Protein AF-A0A9P3JQ10-F1 (afdb_monomer_lite)

Foldseek 3Di:
DDDPPDPPQQDPPQQDPVCNPDPGGDHDPADLVNVLVVLVVLLCVLPLVNVLVPDPDVVVSVVVCVVCVVCNVVSVVSNVVSVVVNVPRPVNDDDVVVVDDD

Sequence (102 aa):
MAARIVHSDSTRGALCPNYPRCQGTMRRKISEAELYHQLCYLRHSLAVTRTLAKLRDPAQTAAAERRLQPVRRALDAAHGVVERLCDSSAYKWVKMGDLCAT

Secondary structure (DSSP, 8-state):
--------S--TT-B-TT-TT--PBP--SS-HHHHHHHHHHHHHHH-HHHHHTT-S-HHHHHHHHHHHGGGHHHHHHHHHHHHHHHHHSTTT---GGGT---

Radius of gyration: 21.08 Å; chains: 1; bounding box: 50×40×51 Å

pLDDT: mean 82.53, std 18.43, range [30.73, 97.38]

Structure (mmCIF, N/CA/C/O backbone):
data_AF-A0A9P3JQ10-F1
#
_entry.id   AF-A0A9P3JQ10-F1
#
loop_
_atom_site.group_PDB
_atom_site.id
_atom_site.type_symbol
_atom_site.label_atom_id
_atom_site.label_alt_id
_atom_site.label_comp_id
_atom_site.label_asym_id
_atom_site.label_entity_id
_atom_site.label_seq_id
_atom_site.pdbx_PDB_ins_code
_atom_site.Cartn_x
_atom_site.Cartn_y
_atom_site.Cartn_z
_atom_site.occupancy
_atom_site.B_iso_or_equiv
_atom_site.auth_seq_id
_atom_site.auth_comp_id
_atom_site.auth_asym_id
_atom_site.auth_atom_id
_atom_site.pdbx_PDB_model_num
ATOM 1 N N . MET A 1 1 ? 29.129 -25.944 -10.315 1.00 31.95 1 MET A N 1
ATOM 2 C CA . MET A 1 1 ? 29.590 -24.555 -10.534 1.00 31.95 1 MET A CA 1
ATOM 3 C C . MET A 1 1 ? 28.371 -23.654 -10.351 1.00 31.95 1 MET A C 1
ATOM 5 O O . MET A 1 1 ? 27.548 -23.567 -11.251 1.00 31.95 1 MET A O 1
ATOM 9 N N . ALA A 1 2 ? 28.148 -23.155 -9.131 1.00 31.52 2 ALA A N 1
ATOM 10 C CA . ALA A 1 2 ? 26.900 -22.486 -8.761 1.00 31.52 2 ALA A CA 1
ATOM 11 C C . ALA A 1 2 ? 26.831 -21.090 -9.391 1.00 31.52 2 ALA A C 1
ATOM 13 O O . ALA A 1 2 ? 27.716 -20.259 -9.178 1.00 31.52 2 ALA A O 1
ATOM 14 N N . ALA A 1 3 ? 25.786 -20.850 -10.184 1.00 33.09 3 ALA A N 1
ATOM 15 C CA . ALA A 1 3 ? 25.484 -19.537 -10.722 1.00 33.09 3 ALA A CA 1
ATOM 16 C C . ALA A 1 3 ? 25.138 -18.607 -9.555 1.00 33.09 3 ALA A C 1
ATOM 18 O O . ALA A 1 3 ? 24.077 -18.700 -8.944 1.00 33.09 3 ALA A O 1
ATOM 19 N N . ARG A 1 4 ? 26.075 -17.721 -9.223 1.00 30.73 4 ARG A N 1
ATOM 20 C CA . ARG A 1 4 ? 25.846 -16.608 -8.310 1.00 30.73 4 ARG A CA 1
ATOM 21 C C . ARG A 1 4 ? 24.776 -15.730 -8.956 1.00 30.73 4 ARG A C 1
ATOM 23 O O . ARG A 1 4 ? 25.069 -15.046 -9.935 1.00 30.73 4 ARG A O 1
ATOM 30 N N . ILE A 1 5 ? 23.544 -15.775 -8.450 1.00 35.56 5 ILE A N 1
ATOM 31 C CA . ILE A 1 5 ? 22.488 -14.842 -8.851 1.00 35.56 5 ILE A CA 1
ATOM 32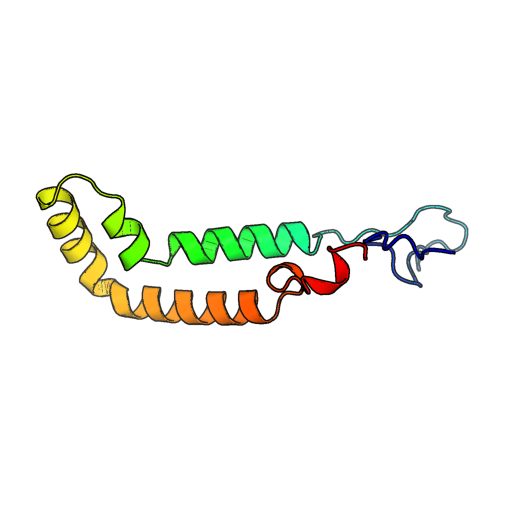 C C . ILE A 1 5 ? 22.894 -13.476 -8.297 1.00 35.56 5 ILE A C 1
ATOM 34 O O . ILE A 1 5 ? 22.545 -13.084 -7.188 1.00 35.56 5 ILE A O 1
ATOM 38 N N . VAL A 1 6 ? 23.725 -12.766 -9.054 1.00 36.72 6 VAL A N 1
ATOM 39 C CA . VAL A 1 6 ? 23.912 -11.338 -8.868 1.00 36.72 6 VAL A CA 1
ATOM 40 C C . VAL A 1 6 ? 22.652 -10.718 -9.446 1.00 36.72 6 VAL A C 1
ATOM 42 O O . VAL A 1 6 ? 22.420 -10.792 -10.651 1.00 36.72 6 VAL A O 1
ATOM 45 N N . HIS A 1 7 ? 21.829 -10.120 -8.589 1.00 40.38 7 HIS A N 1
ATOM 46 C CA . HIS A 1 7 ? 20.806 -9.163 -8.999 1.00 40.38 7 HIS A CA 1
ATOM 47 C C . HIS A 1 7 ? 21.542 -7.924 -9.546 1.00 40.38 7 HIS A C 1
ATOM 49 O O . HIS A 1 7 ? 21.648 -6.887 -8.898 1.00 40.38 7 HIS A O 1
ATOM 55 N N . SER A 1 8 ? 22.214 -8.068 -10.690 1.00 42.12 8 SER A N 1
ATOM 56 C CA . SER A 1 8 ? 22.883 -6.959 -11.343 1.00 42.12 8 SER A CA 1
ATOM 57 C C . SER A 1 8 ? 21.808 -6.206 -12.106 1.00 42.12 8 SER A C 1
ATOM 59 O O . SER A 1 8 ? 21.300 -6.708 -13.106 1.00 42.12 8 SER A O 1
ATOM 61 N N . ASP A 1 9 ? 21.511 -4.984 -11.676 1.00 51.19 9 ASP A N 1
ATOM 62 C CA . ASP A 1 9 ? 20.667 -4.012 -12.393 1.00 51.19 9 ASP A CA 1
ATOM 63 C C . ASP A 1 9 ? 21.181 -3.677 -13.820 1.00 51.19 9 ASP A C 1
ATOM 65 O O . ASP A 1 9 ? 20.619 -2.833 -14.517 1.00 51.19 9 ASP A O 1
ATOM 69 N N . SER A 1 10 ? 22.269 -4.309 -14.274 1.00 50.41 10 SER A N 1
ATOM 70 C CA . SER A 1 10 ? 22.863 -4.162 -15.599 1.00 50.41 10 SER A CA 1
ATOM 71 C C . SER A 1 10 ? 22.483 -5.329 -16.519 1.00 50.41 10 SER A C 1
ATOM 73 O O . SER A 1 10 ? 23.189 -6.334 -16.609 1.00 50.41 10 SER A O 1
ATOM 75 N N . THR A 1 11 ? 21.373 -5.182 -17.239 1.00 54.06 11 THR A N 1
ATOM 76 C CA . THR A 1 11 ? 21.002 -6.027 -18.387 1.00 54.06 11 THR A CA 1
ATOM 77 C C . THR A 1 11 ? 21.946 -5.827 -19.585 1.00 54.06 11 THR A C 1
ATOM 79 O O . THR A 1 11 ? 22.577 -4.775 -19.728 1.00 54.06 11 THR A O 1
ATOM 82 N N . ARG A 1 12 ? 22.016 -6.818 -20.496 1.00 44.72 12 ARG A N 1
ATOM 83 C CA . ARG A 1 12 ? 22.628 -6.658 -21.836 1.00 44.72 12 ARG A CA 1
ATOM 84 C C . ARG A 1 12 ? 22.068 -5.384 -22.490 1.00 44.72 12 ARG A C 1
ATOM 86 O O . ARG A 1 12 ? 20.855 -5.243 -22.581 1.00 44.72 12 ARG A O 1
ATOM 93 N N . GLY A 1 13 ? 22.946 -4.471 -22.913 1.00 54.97 13 GLY A N 1
ATOM 94 C CA . GLY A 1 13 ? 22.567 -3.132 -23.396 1.00 54.97 13 GLY A CA 1
ATOM 95 C C . GLY A 1 13 ? 22.952 -1.974 -22.465 1.00 54.97 13 GLY A C 1
ATOM 96 O O . GLY A 1 13 ? 22.635 -0.833 -22.766 1.00 54.97 13 GLY A O 1
ATOM 97 N N . ALA A 1 14 ? 23.677 -2.233 -21.370 1.00 60.69 14 ALA A N 1
ATOM 98 C CA . ALA A 1 14 ? 24.176 -1.200 -20.454 1.00 60.69 14 ALA A CA 1
ATOM 99 C C . ALA A 1 14 ? 25.293 -0.295 -21.028 1.00 60.69 14 ALA A C 1
ATOM 101 O O . ALA A 1 14 ? 25.862 0.502 -20.284 1.00 60.69 14 ALA A O 1
ATOM 102 N N . LEU A 1 15 ? 25.631 -0.422 -22.315 1.00 65.50 15 LEU A N 1
ATOM 103 C CA . LEU A 1 15 ? 26.567 0.478 -22.988 1.00 65.50 15 LEU A CA 1
ATOM 104 C C . LEU A 1 15 ? 25.841 1.766 -23.369 1.00 65.50 15 LEU A C 1
ATOM 106 O O . LEU A 1 15 ? 24.725 1.724 -23.881 1.00 65.50 15 LEU A O 1
ATOM 110 N N . CYS A 1 16 ? 26.488 2.908 -23.143 1.00 67.31 16 CYS A N 1
ATOM 111 C CA . CYS A 1 16 ? 25.927 4.214 -23.467 1.00 67.31 16 CYS A CA 1
ATOM 112 C C . CYS A 1 16 ? 25.609 4.312 -24.973 1.00 67.31 16 CYS A C 1
ATOM 114 O O . CYS A 1 16 ? 26.547 4.349 -25.774 1.00 67.31 16 CYS A O 1
ATOM 116 N N . PRO A 1 17 ? 24.330 4.436 -25.380 1.00 72.81 17 PRO A N 1
ATOM 117 C CA . PRO A 1 17 ? 23.956 4.452 -26.796 1.00 72.81 17 PRO A CA 1
ATOM 118 C C . PRO A 1 17 ? 24.555 5.651 -27.543 1.00 72.81 17 PRO A C 1
ATOM 120 O O . PRO A 1 17 ? 24.885 5.544 -28.719 1.00 72.81 17 PRO A O 1
ATOM 123 N N . ASN A 1 18 ? 24.774 6.769 -26.84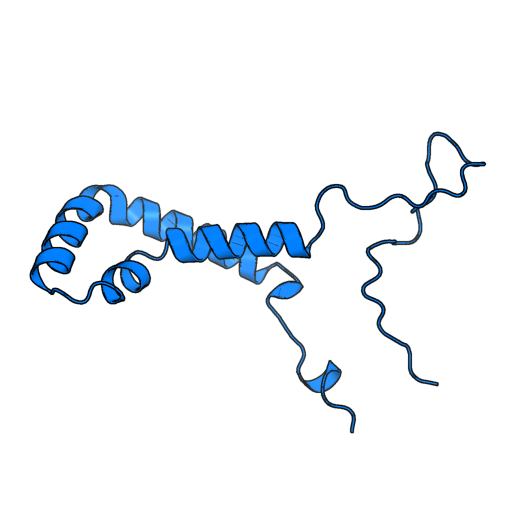1 1.00 74.81 18 ASN A N 1
ATOM 124 C CA . ASN A 1 18 ? 25.336 7.994 -27.419 1.00 74.81 18 ASN A CA 1
ATOM 125 C C . ASN A 1 18 ? 26.874 8.013 -27.449 1.00 74.81 18 ASN A C 1
ATOM 127 O O . ASN A 1 18 ? 27.458 8.833 -28.151 1.00 74.81 18 ASN A O 1
ATOM 131 N N . TYR A 1 19 ? 27.544 7.134 -26.694 1.00 76.00 19 TYR A N 1
ATOM 132 C CA . TYR A 1 19 ? 29.005 7.113 -26.582 1.00 76.00 19 TYR A CA 1
ATOM 133 C C . TYR A 1 19 ? 29.514 5.666 -26.545 1.00 76.00 19 TYR A C 1
ATOM 135 O O . TYR A 1 19 ? 29.808 5.148 -25.468 1.00 76.00 19 TYR A O 1
ATOM 143 N N . PRO A 1 20 ? 29.682 5.012 -27.710 1.00 69.69 20 PRO A N 1
ATOM 144 C CA . PRO A 1 20 ? 30.041 3.591 -27.793 1.00 69.69 20 PRO A CA 1
ATOM 145 C C . PRO A 1 20 ? 31.419 3.246 -27.212 1.00 69.69 20 PRO A C 1
ATOM 147 O O . PRO A 1 20 ? 31.691 2.093 -26.900 1.00 69.69 20 PRO A O 1
ATOM 150 N N . ARG A 1 21 ? 32.305 4.244 -27.073 1.00 78.38 21 ARG A N 1
ATOM 151 C CA . ARG A 1 21 ? 33.633 4.104 -26.447 1.00 78.38 21 ARG A CA 1
ATOM 152 C C . ARG A 1 21 ? 33.621 4.360 -24.937 1.00 78.38 21 ARG A C 1
ATOM 154 O O . ARG A 1 21 ? 34.658 4.238 -24.291 1.00 78.38 21 ARG A O 1
ATOM 161 N N . CYS A 1 22 ? 32.479 4.752 -24.376 1.00 74.38 22 CYS A N 1
ATOM 162 C CA . CYS A 1 22 ? 32.337 4.934 -22.941 1.00 74.38 22 CYS A CA 1
ATOM 163 C C . CYS A 1 22 ? 32.326 3.564 -22.258 1.00 74.38 22 CYS A C 1
ATOM 165 O O . CYS A 1 22 ? 31.498 2.714 -22.572 1.00 74.38 22 CYS A O 1
ATOM 167 N N . GLN A 1 23 ? 33.232 3.369 -21.299 1.00 76.56 23 GLN A N 1
ATOM 168 C CA . GLN A 1 23 ? 33.282 2.166 -20.459 1.00 76.56 23 GLN A CA 1
ATOM 169 C C . GLN A 1 23 ? 32.292 2.228 -19.280 1.00 76.56 23 GLN A C 1
ATOM 171 O O . GLN A 1 23 ? 32.251 1.32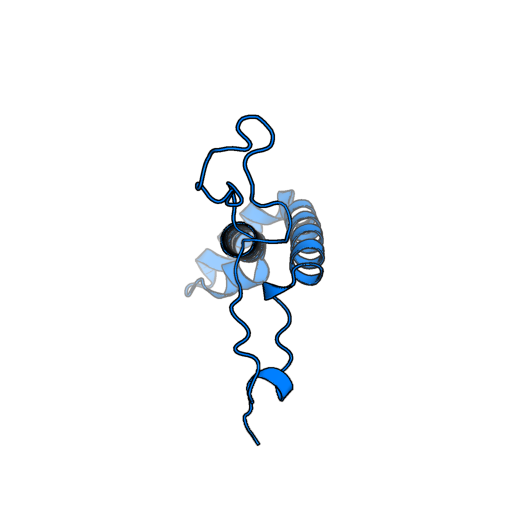8 -18.443 1.00 76.56 23 GLN A O 1
ATOM 176 N N . GLY A 1 24 ? 31.509 3.307 -19.185 1.00 75.62 24 GLY A N 1
ATOM 177 C CA . GLY A 1 24 ? 30.460 3.455 -18.186 1.00 75.62 24 GLY A CA 1
ATOM 178 C C . GLY A 1 24 ? 29.337 2.443 -18.400 1.00 75.62 24 GLY A C 1
ATOM 179 O O . GLY A 1 24 ? 28.992 2.102 -19.530 1.00 75.62 24 GLY A O 1
ATOM 180 N N . THR A 1 25 ? 28.747 1.985 -17.299 1.00 75.00 25 THR A N 1
ATOM 181 C CA . THR A 1 25 ? 27.555 1.135 -17.326 1.00 75.00 25 THR A CA 1
ATOM 182 C C . THR A 1 25 ? 26.325 1.974 -17.021 1.00 75.00 25 THR A C 1
ATOM 184 O O . THR A 1 25 ? 26.275 2.695 -16.023 1.00 75.00 25 THR A O 1
ATOM 187 N N . MET A 1 26 ? 25.312 1.884 -17.877 1.00 76.50 26 MET A N 1
ATOM 188 C CA . MET A 1 26 ? 24.015 2.480 -17.598 1.00 76.50 26 MET A CA 1
ATOM 189 C C . MET A 1 26 ? 23.364 1.756 -16.424 1.00 76.50 26 MET A C 1
ATOM 191 O O . MET A 1 26 ? 23.246 0.530 -16.414 1.00 76.50 26 MET A O 1
ATOM 195 N N . ARG A 1 27 ? 22.913 2.537 -15.447 1.00 77.69 27 ARG A N 1
ATOM 196 C CA . ARG A 1 27 ? 22.089 2.062 -14.338 1.00 77.69 27 ARG A CA 1
ATOM 197 C C . ARG A 1 27 ? 20.702 2.659 -14.462 1.00 77.69 27 ARG A C 1
ATOM 199 O O . ARG A 1 27 ? 20.544 3.789 -14.929 1.00 77.69 27 ARG A O 1
ATOM 206 N N . ARG A 1 28 ? 19.693 1.904 -14.032 1.00 82.69 28 ARG A N 1
ATOM 207 C CA . ARG A 1 28 ? 18.339 2.442 -13.905 1.00 82.69 28 ARG A CA 1
ATOM 208 C C . ARG A 1 28 ? 18.377 3.631 -12.942 1.00 82.69 28 ARG A C 1
ATOM 210 O O . ARG A 1 28 ? 18.970 3.540 -11.872 1.00 82.69 28 ARG A O 1
ATOM 217 N N . LYS A 1 29 ? 17.744 4.744 -13.323 1.00 88.00 29 LYS A N 1
ATOM 218 C CA . LYS A 1 29 ? 17.633 5.935 -12.461 1.00 88.00 29 LYS A CA 1
ATOM 219 C C . LYS A 1 29 ? 16.841 5.636 -11.184 1.00 88.00 29 LYS A C 1
ATOM 221 O O . LYS A 1 29 ? 17.142 6.184 -10.134 1.00 88.00 29 LYS A O 1
ATOM 226 N N . ILE A 1 30 ? 15.834 4.775 -11.302 1.00 87.19 30 ILE A N 1
ATOM 227 C CA . ILE A 1 30 ? 15.049 4.242 -10.191 1.00 87.19 30 ILE A CA 1
ATOM 228 C C . ILE A 1 30 ? 15.227 2.729 -10.247 1.00 87.19 30 ILE A C 1
ATOM 230 O O . ILE A 1 30 ? 14.877 2.108 -11.254 1.00 87.19 30 ILE A O 1
ATOM 234 N N . SER A 1 31 ? 15.826 2.156 -9.207 1.00 88.19 31 SER A N 1
ATOM 235 C CA . SER A 1 31 ? 15.951 0.705 -9.092 1.00 88.19 31 SER A CA 1
ATOM 236 C C . SER A 1 31 ? 14.586 0.086 -8.801 1.00 88.19 31 SER A C 1
ATOM 238 O O . SER A 1 31 ? 13.673 0.742 -8.293 1.00 88.19 31 SER A O 1
ATOM 240 N N . GLU A 1 32 ? 14.434 -1.198 -9.104 1.00 86.12 32 GLU A N 1
ATOM 241 C CA . GLU A 1 32 ? 13.192 -1.905 -8.785 1.00 86.12 32 GLU A CA 1
ATOM 242 C C . GLU A 1 32 ? 12.959 -1.987 -7.267 1.00 86.12 32 GLU A C 1
ATOM 244 O O . GLU A 1 32 ? 11.825 -1.853 -6.811 1.00 86.12 32 GLU A O 1
ATOM 249 N N . ALA A 1 33 ? 14.038 -2.088 -6.482 1.00 89.31 33 ALA A N 1
ATOM 250 C CA . ALA A 1 33 ? 13.986 -2.012 -5.025 1.00 89.31 33 ALA A CA 1
ATOM 251 C C . ALA A 1 33 ? 13.424 -0.669 -4.528 1.00 89.31 33 ALA A C 1
ATOM 253 O O . ALA A 1 33 ? 12.574 -0.658 -3.638 1.00 89.31 33 ALA A O 1
ATOM 254 N N . GLU A 1 34 ? 13.865 0.451 -5.112 1.00 91.69 34 GLU A N 1
ATOM 255 C CA . GLU A 1 34 ? 13.364 1.783 -4.754 1.00 91.69 34 GLU A CA 1
ATOM 256 C C . GLU A 1 34 ? 11.878 1.911 -5.102 1.00 91.69 34 GLU A C 1
ATOM 258 O O . GLU A 1 34 ? 11.070 2.316 -4.269 1.00 91.69 34 GLU A O 1
ATOM 263 N N . LEU A 1 35 ? 11.484 1.479 -6.304 1.00 92.06 35 LEU A N 1
ATOM 264 C CA . LEU A 1 35 ? 10.078 1.461 -6.707 1.00 92.06 35 LEU A CA 1
ATOM 265 C C . LEU A 1 35 ? 9.224 0.627 -5.741 1.00 92.06 35 LEU A C 1
ATOM 267 O O . LEU A 1 35 ? 8.171 1.080 -5.290 1.00 92.06 35 LEU A O 1
ATOM 271 N N . TYR A 1 36 ? 9.678 -0.578 -5.397 1.00 93.00 36 TYR A N 1
ATOM 272 C CA . TYR A 1 36 ? 8.957 -1.454 -4.481 1.00 93.00 36 TYR A CA 1
ATOM 273 C C . TYR A 1 36 ? 8.852 -0.855 -3.071 1.00 93.00 36 TYR A C 1
ATOM 275 O O . TYR A 1 36 ? 7.799 -0.965 -2.439 1.00 93.00 36 TYR A O 1
ATOM 283 N N . HIS A 1 37 ? 9.890 -0.159 -2.596 1.00 94.69 37 HIS A N 1
ATOM 284 C CA . HIS A 1 37 ? 9.857 0.567 -1.326 1.00 94.69 37 HIS A CA 1
ATOM 285 C C . HIS A 1 37 ? 8.751 1.632 -1.314 1.00 94.69 37 HIS A C 1
ATOM 287 O O . HIS A 1 37 ? 7.945 1.676 -0.381 1.00 94.69 37 HIS A O 1
ATOM 293 N N . GLN A 1 38 ? 8.653 2.435 -2.379 1.00 96.06 38 GLN A N 1
ATOM 294 C CA . GLN A 1 38 ? 7.603 3.450 -2.512 1.00 96.06 38 GLN A CA 1
ATOM 295 C C . GLN A 1 38 ? 6.201 2.821 -2.543 1.00 96.06 38 GLN A C 1
ATOM 297 O O . GLN A 1 38 ? 5.281 3.300 -1.877 1.00 96.06 38 GLN A O 1
ATOM 302 N N . LEU A 1 39 ? 6.034 1.697 -3.246 1.00 95.88 39 LEU A N 1
ATOM 303 C CA . LEU A 1 39 ? 4.768 0.960 -3.260 1.00 95.88 39 LEU A CA 1
ATOM 304 C C . LEU A 1 39 ? 4.403 0.412 -1.871 1.00 95.88 39 LEU A C 1
ATOM 306 O O . LEU A 1 39 ? 3.247 0.504 -1.457 1.00 95.88 39 LEU A O 1
ATOM 310 N N . CYS A 1 40 ? 5.375 -0.106 -1.116 1.00 95.19 40 CYS A N 1
ATOM 311 C CA . CYS A 1 40 ? 5.160 -0.575 0.254 1.00 95.19 40 CYS A CA 1
ATOM 312 C C . CYS A 1 40 ? 4.730 0.559 1.188 1.00 95.19 40 CYS A C 1
ATOM 314 O O . CYS A 1 40 ? 3.805 0.384 1.987 1.00 95.19 40 CYS A O 1
ATOM 316 N N . TYR A 1 41 ? 5.365 1.725 1.061 1.00 95.88 41 TYR A N 1
ATOM 317 C CA . TYR A 1 41 ? 4.996 2.921 1.809 1.00 95.88 41 TYR A CA 1
ATOM 318 C C . TYR A 1 41 ? 3.545 3.339 1.532 1.00 95.88 41 TYR A C 1
ATOM 320 O O . TYR A 1 41 ? 2.764 3.531 2.471 1.00 95.88 41 TYR A O 1
ATOM 328 N N . LEU A 1 42 ? 3.153 3.409 0.255 1.00 96.12 42 LEU A N 1
ATOM 329 C CA . LEU A 1 42 ? 1.783 3.736 -0.143 1.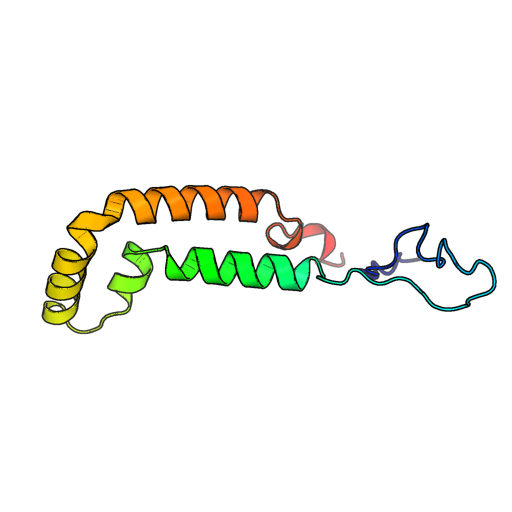00 96.12 42 LEU A CA 1
ATOM 330 C C . LEU A 1 42 ? 0.784 2.697 0.369 1.00 96.12 42 LEU A C 1
ATOM 332 O O . LEU A 1 42 ? -0.226 3.060 0.971 1.00 96.12 42 LEU A O 1
ATOM 336 N N . ARG A 1 43 ? 1.088 1.405 0.203 1.00 95.38 43 ARG A N 1
ATOM 337 C CA . ARG A 1 43 ? 0.237 0.306 0.675 1.00 95.38 43 ARG A CA 1
ATOM 338 C C . ARG A 1 43 ? -0.044 0.430 2.168 1.00 95.38 43 ARG A C 1
ATOM 340 O O . ARG A 1 43 ? -1.186 0.319 2.597 1.00 95.38 43 ARG A O 1
ATOM 347 N N . HIS A 1 44 ? 0.984 0.681 2.973 1.00 93.81 44 HIS A N 1
ATOM 348 C CA . HIS A 1 44 ? 0.828 0.792 4.423 1.00 93.81 44 HIS A CA 1
ATOM 349 C C . HIS A 1 44 ? 0.082 2.057 4.844 1.00 93.81 44 HIS A C 1
ATOM 351 O O . HIS A 1 44 ? -0.719 2.010 5.774 1.00 93.81 44 HIS A O 1
ATOM 357 N N . SER A 1 45 ? 0.315 3.170 4.151 1.00 94.06 45 SER A N 1
ATOM 358 C CA . SER A 1 45 ? -0.324 4.455 4.457 1.00 94.06 45 SER A CA 1
ATOM 359 C C . SER A 1 45 ? -1.819 4.454 4.126 1.00 94.06 45 SER A C 1
ATOM 361 O O . SER A 1 45 ? -2.614 5.043 4.855 1.00 94.06 45 SER A O 1
ATOM 363 N N . LEU A 1 46 ? -2.214 3.750 3.061 1.00 95.88 46 LEU A N 1
ATOM 364 C CA . LEU A 1 46 ? -3.607 3.638 2.617 1.00 95.88 46 LEU A CA 1
ATOM 365 C C . LEU A 1 46 ? -4.405 2.566 3.381 1.00 95.88 46 LEU A C 1
ATOM 367 O O . LEU A 1 46 ? -5.631 2.537 3.297 1.00 95.88 46 LEU A O 1
ATOM 371 N N . ALA A 1 47 ? -3.743 1.688 4.142 1.00 94.75 47 ALA A N 1
ATOM 372 C CA . ALA A 1 47 ? -4.381 0.590 4.868 1.00 94.75 47 ALA A CA 1
ATOM 373 C C . ALA A 1 47 ? -5.093 1.070 6.147 1.00 94.75 47 ALA A C 1
ATOM 375 O O . ALA A 1 47 ? -4.619 0.842 7.263 1.00 94.75 47 ALA A O 1
ATOM 376 N N . VAL A 1 48 ? -6.264 1.698 6.000 1.00 93.75 48 VAL A N 1
ATOM 377 C CA . VAL A 1 48 ? -7.001 2.345 7.101 1.00 93.75 48 VAL A CA 1
ATOM 378 C C . VAL A 1 48 ? -7.210 1.422 8.304 1.00 93.75 48 VAL A C 1
ATOM 380 O O . VAL A 1 48 ? -6.879 1.805 9.423 1.00 93.75 48 VAL A O 1
ATOM 383 N N . THR A 1 49 ? -7.680 0.186 8.098 1.00 92.56 49 THR A N 1
ATOM 384 C CA . THR A 1 49 ? -7.904 -0.771 9.200 1.00 92.56 49 THR A CA 1
ATOM 385 C C . THR A 1 49 ? -6.617 -1.077 9.969 1.00 92.56 49 THR A C 1
ATOM 387 O O . THR A 1 49 ? -6.615 -1.100 11.197 1.00 92.56 49 THR A O 1
ATOM 390 N N . ARG A 1 50 ? -5.498 -1.276 9.258 1.00 92.31 50 ARG A N 1
ATOM 391 C CA . ARG A 1 50 ? -4.197 -1.566 9.882 1.00 92.31 50 ARG A CA 1
ATOM 392 C C . ARG A 1 50 ? -3.643 -0.352 10.619 1.00 92.31 50 ARG A C 1
ATOM 394 O O . ARG A 1 50 ? -2.966 -0.517 11.626 1.00 92.31 50 ARG A O 1
ATOM 401 N N . THR A 1 51 ? -3.905 0.849 10.114 1.00 92.50 51 THR A N 1
ATOM 402 C CA . THR A 1 51 ? -3.469 2.099 10.739 1.00 92.50 51 THR A CA 1
ATOM 403 C C . THR A 1 51 ? -4.265 2.389 12.007 1.00 92.50 51 THR A C 1
ATOM 405 O O . THR A 1 51 ? -3.662 2.690 13.033 1.00 92.50 51 THR A O 1
ATOM 408 N N . LEU A 1 52 ? -5.590 2.218 11.979 1.00 94.44 52 LEU A N 1
ATOM 409 C CA . LEU A 1 52 ? -6.448 2.382 13.156 1.00 94.44 52 LEU A CA 1
ATOM 410 C C . LEU A 1 52 ? -6.120 1.364 14.256 1.00 94.44 52 LEU A C 1
ATOM 412 O O . LEU A 1 52 ? -6.056 1.738 15.422 1.00 94.44 52 LEU A O 1
ATOM 416 N N . ALA A 1 53 ? -5.804 0.117 13.894 1.00 94.06 53 ALA A N 1
ATOM 417 C CA . ALA A 1 53 ? -5.410 -0.926 14.847 1.00 94.06 53 ALA A CA 1
ATOM 418 C C . ALA A 1 53 ? -4.114 -0.621 15.631 1.00 94.06 53 ALA A C 1
ATOM 420 O O . ALA A 1 53 ? -3.809 -1.312 16.599 1.00 94.06 53 ALA A O 1
ATOM 421 N N . LYS A 1 54 ? -3.331 0.390 15.226 1.00 93.81 54 LYS A N 1
ATOM 422 C CA . LYS A 1 54 ? -2.120 0.821 15.949 1.00 93.81 54 LYS A CA 1
ATOM 423 C C . LYS A 1 54 ? -2.397 1.851 17.041 1.00 93.81 54 LYS A C 1
ATOM 425 O O . LYS A 1 54 ? -1.508 2.119 17.849 1.00 93.81 54 LYS A O 1
ATOM 430 N N . LEU A 1 55 ? -3.581 2.458 17.048 1.00 95.00 55 LEU A N 1
ATOM 431 C CA . LEU A 1 55 ? -3.981 3.389 18.094 1.00 95.00 55 LEU A CA 1
ATOM 432 C C . LEU A 1 55 ? -4.309 2.591 19.360 1.00 95.00 55 LEU A C 1
ATOM 434 O O . LEU A 1 55 ? -5.057 1.618 19.317 1.00 95.00 55 LEU A O 1
ATOM 438 N N . ARG A 1 56 ? -3.712 2.986 20.490 1.00 93.44 56 ARG A N 1
ATOM 439 C CA . ARG A 1 56 ? -3.888 2.291 21.778 1.00 93.44 56 ARG A CA 1
ATOM 440 C C . ARG A 1 56 ? -5.174 2.691 22.497 1.00 93.44 56 ARG A C 1
ATOM 442 O O . ARG A 1 56 ? -5.702 1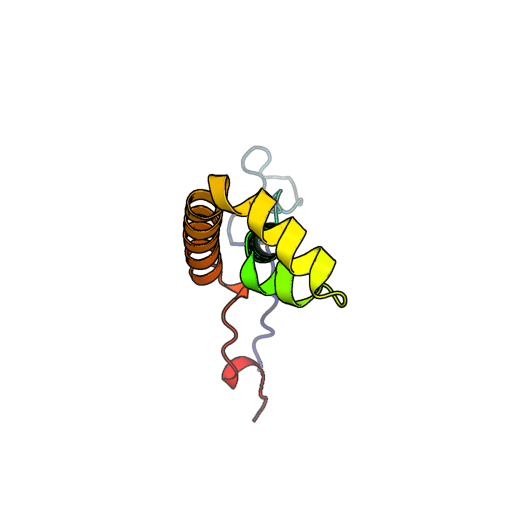.905 23.272 1.00 93.44 56 ARG A O 1
ATOM 449 N N . ASP A 1 57 ? -5.643 3.913 22.261 1.00 96.38 57 ASP A N 1
ATOM 450 C CA . ASP A 1 57 ? -6.821 4.474 22.915 1.00 96.38 57 ASP A CA 1
ATOM 451 C C . ASP A 1 57 ? -8.071 4.288 22.031 1.00 96.38 57 ASP A C 1
ATOM 453 O O . ASP A 1 57 ? -8.121 4.839 20.924 1.00 96.38 57 ASP A O 1
ATOM 457 N N . PRO A 1 58 ? -9.103 3.557 22.496 1.00 94.19 58 PRO A N 1
ATOM 458 C CA . PRO A 1 58 ? -10.334 3.349 21.738 1.00 94.19 58 PRO A CA 1
ATOM 459 C C . PRO A 1 58 ? -11.087 4.651 21.424 1.00 94.19 58 PRO A C 1
ATOM 461 O O . PRO A 1 58 ? -11.738 4.733 20.380 1.00 94.19 58 PRO A O 1
ATOM 464 N N . ALA A 1 59 ? -10.980 5.688 22.264 1.00 95.94 59 ALA A N 1
ATOM 465 C CA . ALA A 1 59 ? -11.609 6.980 21.994 1.00 95.94 59 ALA A CA 1
ATOM 466 C C . ALA A 1 59 ? -10.954 7.680 20.791 1.00 95.94 59 ALA A C 1
ATOM 468 O O . ALA A 1 59 ? -11.647 8.216 19.919 1.00 95.94 59 ALA A O 1
ATOM 469 N N . GLN A 1 60 ? -9.621 7.613 20.694 1.00 95.69 60 GLN A N 1
ATOM 470 C CA . GLN A 1 60 ? -8.871 8.124 19.543 1.00 95.69 60 GLN A CA 1
ATOM 471 C C . GLN A 1 60 ? -9.186 7.339 18.271 1.00 95.69 60 GLN A C 1
ATOM 473 O O . GLN A 1 60 ? -9.379 7.947 17.216 1.00 95.69 60 GLN A O 1
ATOM 478 N N . THR A 1 61 ? -9.295 6.012 18.366 1.00 96.06 61 THR A N 1
ATOM 479 C CA . THR A 1 61 ? -9.678 5.153 17.238 1.00 96.06 61 THR A CA 1
ATOM 480 C C . THR A 1 61 ? -11.051 5.534 16.694 1.00 96.06 61 THR A C 1
ATOM 482 O O . THR A 1 61 ? -11.182 5.784 15.496 1.00 96.06 61 THR A O 1
ATOM 485 N N . ALA A 1 62 ? -12.054 5.679 17.565 1.00 95.44 62 ALA A N 1
ATOM 486 C CA . ALA A 1 62 ? -13.406 6.063 17.163 1.00 95.44 62 ALA A CA 1
ATOM 487 C C . ALA A 1 62 ? -13.456 7.466 16.527 1.00 95.44 62 ALA A C 1
ATOM 489 O O . ALA A 1 62 ? -14.147 7.682 15.527 1.00 95.44 62 ALA A O 1
ATOM 490 N N . ALA A 1 63 ? -12.704 8.427 17.072 1.00 96.38 63 ALA A N 1
ATOM 491 C CA . ALA A 1 63 ? -12.610 9.772 16.509 1.00 96.38 63 ALA A CA 1
ATOM 492 C C . ALA A 1 63 ? -11.924 9.779 15.131 1.00 96.38 63 ALA A C 1
ATOM 494 O O . ALA A 1 63 ? -12.394 10.445 14.205 1.00 96.38 63 ALA A O 1
ATOM 495 N N . ALA A 1 64 ? -10.835 9.024 14.970 1.00 95.50 64 ALA A N 1
ATOM 496 C CA . ALA A 1 64 ? -10.132 8.884 13.699 1.00 95.50 64 ALA A CA 1
ATOM 497 C C . ALA A 1 64 ? -11.005 8.194 12.640 1.00 95.50 64 ALA A C 1
ATOM 499 O O . ALA A 1 64 ? -11.064 8.649 11.498 1.00 95.50 64 ALA A O 1
ATOM 500 N N . GLU A 1 65 ? -11.743 7.152 13.017 1.00 95.38 65 GLU A N 1
ATOM 501 C CA . GLU A 1 65 ? -12.644 6.442 12.112 1.00 95.38 65 GLU A CA 1
ATOM 502 C C . GLU A 1 65 ? -13.779 7.338 11.600 1.00 95.38 65 GLU A C 1
ATOM 504 O O . GLU A 1 65 ? -14.038 7.380 10.395 1.00 95.38 65 GLU A O 1
ATOM 509 N N . ARG A 1 66 ? -14.384 8.152 12.476 1.00 96.25 66 ARG A N 1
ATOM 510 C CA . ARG A 1 66 ? -15.381 9.160 12.071 1.00 96.25 66 ARG A CA 1
ATOM 511 C C . ARG A 1 66 ? -14.820 10.186 11.086 1.00 96.25 66 ARG A C 1
ATOM 513 O O . ARG A 1 66 ? -15.519 10.577 10.157 1.00 96.25 66 ARG A O 1
ATOM 520 N N . ARG A 1 67 ? -13.565 10.613 11.259 1.00 95.75 67 ARG A N 1
ATOM 521 C CA . ARG A 1 67 ? -12.901 11.560 10.343 1.00 95.75 67 ARG A CA 1
ATOM 522 C C . ARG A 1 67 ? -12.589 10.945 8.981 1.00 95.75 67 ARG A C 1
ATOM 524 O O . ARG A 1 67 ? -12.597 11.656 7.983 1.00 95.75 67 ARG A O 1
ATOM 531 N N . LEU A 1 68 ? -12.297 9.646 8.941 1.00 95.19 68 LEU A N 1
ATOM 532 C CA . LEU A 1 68 ? -11.929 8.932 7.716 1.00 95.19 68 LEU A CA 1
ATOM 533 C C . LEU A 1 68 ? -13.137 8.402 6.940 1.00 95.19 68 LEU A C 1
ATOM 535 O O . LEU A 1 68 ? -13.008 8.153 5.744 1.00 95.19 68 LEU A O 1
ATOM 539 N N . GLN A 1 69 ? -14.300 8.265 7.583 1.00 95.88 69 GLN A N 1
ATOM 540 C CA . GLN A 1 69 ? -15.546 7.797 6.964 1.00 95.88 69 GLN A CA 1
ATOM 541 C C . GLN A 1 69 ? -15.837 8.416 5.580 1.00 95.88 69 GLN A C 1
ATOM 543 O O . GLN A 1 69 ? -16.023 7.650 4.632 1.00 95.88 69 GLN A O 1
ATOM 548 N N . PRO A 1 70 ? -15.772 9.752 5.394 1.00 97.25 70 PRO A N 1
ATOM 549 C CA . PRO A 1 70 ? -16.099 10.381 4.110 1.00 97.25 70 PRO A CA 1
ATOM 550 C C . PRO A 1 70 ? -15.209 9.932 2.944 1.00 97.25 70 PRO A C 1
ATOM 552 O O . PRO A 1 70 ? -15.656 9.887 1.802 1.00 97.25 70 PRO A O 1
ATOM 555 N N . VAL A 1 71 ? -13.949 9.585 3.222 1.00 96.38 71 VAL A N 1
ATOM 556 C CA . VAL A 1 71 ? -12.950 9.208 2.207 1.00 96.38 71 VAL A CA 1
ATOM 557 C C . VAL A 1 71 ? -12.636 7.714 2.208 1.00 96.38 71 VAL A C 1
ATOM 559 O O . VAL A 1 71 ? -11.833 7.251 1.399 1.00 96.38 71 VAL A O 1
ATOM 562 N N . ARG A 1 72 ? -13.277 6.934 3.087 1.00 94.81 72 ARG A N 1
ATOM 563 C CA . ARG A 1 72 ? -12.910 5.541 3.352 1.00 94.81 72 ARG A CA 1
ATOM 564 C C . ARG A 1 72 ? -12.908 4.685 2.090 1.00 94.81 72 ARG A C 1
ATOM 566 O O . ARG A 1 72 ? -11.922 4.016 1.807 1.00 94.81 72 ARG A O 1
ATOM 573 N N . ARG A 1 73 ? -13.972 4.778 1.289 1.00 96.00 73 ARG A N 1
ATOM 574 C CA . ARG A 1 73 ? -14.096 4.026 0.030 1.00 96.00 73 ARG A CA 1
ATOM 575 C C . ARG A 1 73 ? -12.999 4.373 -0.975 1.00 96.00 73 ARG A C 1
ATOM 577 O O . ARG A 1 73 ? -12.505 3.484 -1.660 1.00 96.00 73 ARG A O 1
ATOM 584 N N . ALA A 1 74 ? -12.614 5.646 -1.059 1.00 97.19 74 ALA A N 1
ATOM 585 C CA . ALA A 1 74 ? -11.547 6.084 -1.954 1.00 97.19 74 ALA A CA 1
ATOM 586 C C . ALA A 1 74 ? -10.183 5.543 -1.500 1.00 97.19 74 ALA A C 1
ATOM 588 O O . ALA A 1 74 ? -9.407 5.070 -2.328 1.00 97.19 74 ALA A O 1
ATOM 589 N N . LEU A 1 75 ? -9.919 5.548 -0.188 1.00 96.38 75 LEU A N 1
ATOM 590 C CA . LEU A 1 75 ? -8.702 4.971 0.387 1.00 96.38 75 LEU A CA 1
ATOM 591 C C . LEU A 1 75 ? -8.631 3.457 0.170 1.00 96.38 75 LEU A C 1
ATOM 593 O O . LEU A 1 75 ? -7.595 2.959 -0.262 1.00 96.38 75 LEU A O 1
ATOM 597 N N . ASP A 1 76 ? -9.732 2.737 0.393 1.00 96.00 76 ASP A N 1
ATOM 598 C CA . ASP A 1 76 ? -9.792 1.287 0.182 1.00 96.00 76 ASP A CA 1
ATOM 599 C C . ASP A 1 76 ? -9.611 0.933 -1.312 1.00 96.00 76 ASP A C 1
ATOM 601 O O . ASP A 1 76 ? -8.887 -0.006 -1.652 1.00 96.00 76 ASP A O 1
ATOM 605 N N . ALA A 1 77 ? -10.188 1.724 -2.226 1.00 97.00 77 ALA A N 1
ATOM 606 C CA . ALA A 1 77 ? -9.982 1.561 -3.666 1.00 97.00 77 ALA A CA 1
ATOM 607 C C . ALA A 1 77 ? -8.520 1.816 -4.075 1.00 97.00 77 ALA A C 1
ATOM 609 O O . ALA A 1 77 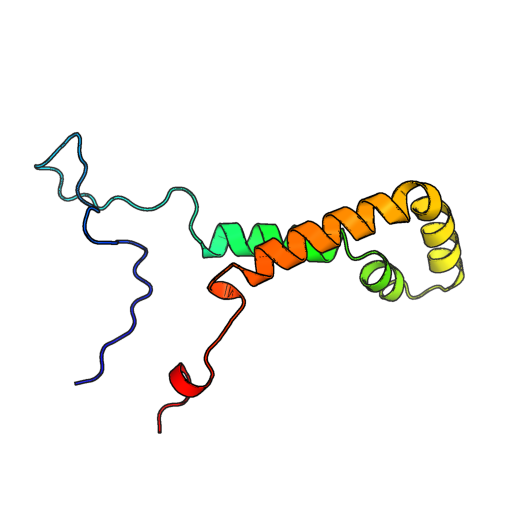? -7.937 1.015 -4.811 1.00 97.00 77 ALA A O 1
ATOM 610 N N . ALA A 1 78 ? -7.911 2.893 -3.570 1.00 97.25 78 ALA A N 1
ATOM 611 C CA . ALA A 1 78 ? -6.506 3.210 -3.813 1.00 97.25 78 ALA A CA 1
ATOM 612 C C . ALA A 1 78 ? -5.580 2.120 -3.253 1.00 97.25 78 ALA A C 1
ATOM 614 O O . ALA A 1 78 ? -4.660 1.680 -3.943 1.00 97.25 78 ALA A O 1
ATOM 615 N N . HIS A 1 79 ? -5.862 1.621 -2.047 1.00 97.38 79 HIS A N 1
ATOM 616 C CA . HIS A 1 79 ? -5.142 0.498 -1.455 1.00 97.38 79 HIS A CA 1
ATOM 617 C C . HIS A 1 79 ? -5.210 -0.738 -2.360 1.00 97.38 79 HIS A C 1
ATOM 619 O O . HIS A 1 79 ? -4.180 -1.347 -2.639 1.00 97.38 79 HIS A O 1
ATOM 625 N N . GLY A 1 80 ? -6.395 -1.075 -2.881 1.00 96.69 80 GLY A N 1
ATOM 626 C CA . GLY A 1 80 ? -6.567 -2.202 -3.799 1.00 96.69 80 GLY A CA 1
ATOM 627 C C . GLY A 1 80 ? -5.784 -2.055 -5.110 1.00 96.69 80 GLY A C 1
ATOM 628 O O . GLY A 1 80 ? -5.281 -3.044 -5.638 1.00 96.69 80 GLY A O 1
ATOM 629 N N . VAL A 1 81 ? -5.638 -0.834 -5.639 1.00 97.31 81 VAL A N 1
ATOM 630 C CA . VAL A 1 81 ? -4.780 -0.569 -6.810 1.00 97.31 81 VAL A CA 1
ATOM 631 C C . VAL A 1 81 ? -3.311 -0.810 -6.470 1.00 97.31 81 VAL A C 1
ATOM 633 O O . VAL A 1 81 ? -2.627 -1.525 -7.201 1.00 97.31 81 VAL A O 1
ATOM 636 N N . VAL A 1 82 ? -2.829 -0.245 -5.360 1.00 96.69 82 VAL A N 1
ATOM 637 C CA . VAL A 1 82 ? -1.430 -0.398 -4.938 1.00 96.69 82 VAL A CA 1
ATOM 638 C C . VAL A 1 82 ? -1.106 -1.858 -4.630 1.00 96.69 82 VAL A C 1
ATOM 640 O O . VAL A 1 82 ? -0.034 -2.331 -4.990 1.00 96.69 82 VAL A O 1
ATOM 643 N N . GLU A 1 83 ? -2.033 -2.600 -4.028 1.00 95.38 83 GLU A N 1
ATOM 644 C CA . GLU A 1 83 ? -1.841 -4.019 -3.735 1.00 95.38 83 GLU A CA 1
ATOM 645 C C . GLU A 1 83 ? -1.630 -4.846 -5.008 1.00 95.38 83 GLU A C 1
ATOM 647 O O . GLU A 1 83 ? -0.666 -5.610 -5.061 1.00 95.38 83 GLU A O 1
ATOM 652 N N . ARG A 1 84 ? -2.419 -4.597 -6.064 1.00 95.44 84 ARG A N 1
ATOM 653 C CA . ARG A 1 84 ? -2.218 -5.226 -7.382 1.00 95.44 84 ARG A CA 1
ATOM 654 C C . ARG A 1 84 ? -0.875 -4.858 -8.014 1.00 95.44 84 ARG A C 1
ATOM 656 O O . ARG A 1 84 ? -0.232 -5.705 -8.628 1.00 95.44 84 ARG A O 1
ATOM 663 N N . LEU A 1 85 ? -0.430 -3.609 -7.861 1.00 94.19 85 LEU A N 1
ATOM 664 C CA . LEU A 1 85 ? 0.894 -3.195 -8.339 1.00 94.19 85 LEU A CA 1
ATOM 665 C C . LEU A 1 85 ? 2.007 -3.917 -7.570 1.00 94.19 85 LEU A C 1
ATOM 667 O O . LEU A 1 85 ? 2.932 -4.440 -8.189 1.00 94.19 85 LEU A O 1
ATOM 671 N N . CYS A 1 86 ? 1.896 -4.026 -6.243 1.00 92.12 86 CYS A N 1
ATOM 672 C CA . CYS A 1 86 ? 2.818 -4.825 -5.438 1.00 92.12 86 CYS A CA 1
ATOM 673 C C . CYS A 1 86 ? 2.810 -6.301 -5.861 1.00 92.12 86 CYS A C 1
ATOM 675 O O . CYS A 1 86 ? 3.879 -6.898 -5.928 1.00 92.12 86 CYS A O 1
ATOM 677 N N . ASP A 1 87 ? 1.641 -6.885 -6.154 1.00 91.88 87 ASP A N 1
ATOM 678 C CA . ASP A 1 87 ? 1.511 -8.269 -6.640 1.00 91.88 87 ASP A CA 1
ATOM 679 C C . ASP A 1 87 ? 2.250 -8.513 -7.955 1.00 91.88 87 ASP A C 1
ATOM 681 O O . ASP A 1 87 ? 2.740 -9.615 -8.182 1.00 91.88 87 ASP A O 1
ATOM 685 N N . SER A 1 88 ? 2.368 -7.494 -8.804 1.00 89.12 88 SER A N 1
ATOM 686 C CA . SER A 1 88 ? 3.110 -7.593 -10.064 1.00 89.12 88 SER A CA 1
ATOM 687 C C . SER A 1 88 ? 4.627 -7.404 -9.924 1.00 89.12 88 SER A C 1
ATOM 689 O O . SER A 1 88 ? 5.364 -7.690 -10.864 1.00 89.12 88 SER A O 1
ATOM 691 N N . SER A 1 89 ? 5.113 -6.923 -8.774 1.00 86.62 89 SER A N 1
ATOM 692 C CA . SER A 1 89 ? 6.540 -6.656 -8.561 1.00 86.62 89 SER A CA 1
ATOM 693 C C . SER A 1 89 ? 7.312 -7.932 -8.217 1.00 86.62 89 SER A C 1
ATOM 695 O O . SER A 1 89 ? 6.875 -8.725 -7.379 1.00 86.62 89 SER A O 1
ATOM 697 N N . ALA A 1 90 ? 8.508 -8.103 -8.798 1.00 81.00 90 ALA A N 1
ATOM 698 C CA . ALA A 1 90 ? 9.349 -9.272 -8.540 1.00 81.00 90 ALA A CA 1
ATOM 699 C C . ALA A 1 90 ? 9.857 -9.332 -7.089 1.00 81.00 90 ALA A C 1
ATOM 701 O O . ALA A 1 90 ? 10.162 -10.409 -6.588 1.00 81.00 90 ALA A O 1
ATOM 702 N N . TYR A 1 91 ? 9.894 -8.195 -6.389 1.00 82.19 91 TYR A N 1
ATOM 703 C CA . TYR A 1 91 ? 10.349 -8.104 -4.999 1.00 82.19 91 TYR A CA 1
ATOM 704 C C . TYR A 1 91 ? 9.322 -8.602 -3.972 1.00 82.19 91 TYR A C 1
ATOM 706 O O . TYR A 1 91 ? 9.695 -8.867 -2.828 1.00 82.19 91 TYR A O 1
ATOM 714 N N . LYS A 1 92 ? 8.037 -8.736 -4.337 1.00 81.62 92 LYS A N 1
ATOM 715 C CA . LYS A 1 92 ? 7.022 -9.272 -3.414 1.00 81.62 92 LYS A CA 1
ATOM 716 C C . LYS A 1 92 ? 7.145 -10.783 -3.246 1.00 81.62 92 LYS A C 1
ATOM 718 O O . LYS A 1 92 ? 6.910 -11.304 -2.156 1.00 81.62 92 LYS A O 1
ATOM 723 N N . TRP A 1 93 ? 7.480 -11.481 -4.325 1.00 85.31 93 TRP A N 1
ATOM 724 C CA . TRP A 1 93 ? 7.463 -12.935 -4.375 1.00 85.31 93 TRP A CA 1
ATOM 725 C C . TRP A 1 93 ? 8.867 -13.491 -4.225 1.00 85.31 93 TRP A C 1
ATOM 727 O O . TRP A 1 93 ? 9.745 -13.248 -5.044 1.00 85.31 93 TRP A O 1
ATOM 737 N N . VAL A 1 94 ? 9.058 -14.300 -3.190 1.00 83.19 94 VAL A N 1
ATOM 738 C CA . VAL A 1 94 ? 10.309 -15.014 -2.958 1.00 83.19 94 VAL A CA 1
ATOM 739 C C . VAL A 1 94 ? 10.046 -16.497 -3.154 1.00 83.19 94 VAL A C 1
ATOM 741 O O . VAL A 1 94 ? 9.254 -17.101 -2.429 1.00 83.19 94 VAL A O 1
ATOM 744 N N . LYS A 1 95 ? 10.711 -17.101 -4.140 1.00 82.50 95 LYS A N 1
ATOM 745 C CA . LYS A 1 95 ? 10.714 -18.555 -4.298 1.00 82.50 95 LYS A CA 1
ATOM 746 C C . LYS A 1 95 ? 11.620 -19.146 -3.225 1.00 82.50 95 LYS A C 1
ATOM 748 O O . LYS A 1 95 ? 12.836 -19.085 -3.338 1.00 82.50 95 LYS A O 1
ATOM 753 N N . MET A 1 96 ? 11.028 -19.717 -2.177 1.00 83.44 96 MET A N 1
ATOM 754 C CA . MET A 1 96 ? 11.789 -20.253 -1.037 1.00 83.44 96 MET A CA 1
ATOM 755 C C . MET A 1 96 ? 12.802 -21.333 -1.447 1.00 83.44 96 MET A C 1
ATOM 757 O O . MET A 1 96 ? 13.891 -21.388 -0.886 1.00 83.44 96 MET A O 1
ATOM 761 N N . GLY A 1 97 ? 12.489 -22.127 -2.479 1.00 84.44 97 GLY A N 1
ATOM 762 C CA . GLY A 1 97 ? 13.417 -23.116 -3.040 1.00 84.44 97 GLY A CA 1
ATOM 763 C C . GLY A 1 97 ? 14.707 -22.520 -3.617 1.00 84.44 97 GLY A C 1
ATOM 764 O O . GLY A 1 97 ? 15.721 -23.202 -3.622 1.00 84.44 97 GLY A O 1
ATOM 765 N N . ASP A 1 98 ? 14.701 -21.247 -4.029 1.00 82.44 98 ASP A N 1
ATOM 766 C CA . ASP A 1 98 ? 15.901 -20.560 -4.529 1.00 82.44 98 ASP A CA 1
ATOM 767 C C . ASP A 1 98 ? 16.793 -20.042 -3.379 1.00 82.44 98 ASP A C 1
ATOM 769 O O . ASP A 1 98 ? 17.944 -19.670 -3.608 1.00 82.44 98 ASP A O 1
ATOM 773 N N . LEU A 1 99 ? 16.276 -19.998 -2.141 1.00 80.31 99 LEU A N 1
ATOM 774 C CA . LEU A 1 99 ? 17.000 -19.527 -0.952 1.00 80.31 99 LEU A CA 1
ATOM 775 C C . LEU A 1 99 ? 17.575 -20.660 -0.099 1.00 80.31 99 LEU A C 1
ATOM 777 O O . LEU A 1 99 ? 18.571 -20.462 0.598 1.00 80.31 99 LEU A O 1
ATOM 781 N N . CYS A 1 100 ? 16.947 -21.832 -0.120 1.00 80.31 100 CYS A N 1
ATOM 782 C CA . CYS A 1 100 ? 17.414 -22.989 0.628 1.00 80.31 100 CYS A CA 1
ATOM 783 C C . CYS A 1 100 ? 18.456 -23.750 -0.200 1.00 80.31 100 CYS A C 1
ATOM 785 O O . CYS A 1 100 ? 18.108 -24.455 -1.144 1.00 80.31 100 CYS A O 1
ATOM 787 N N . ALA A 1 101 ? 19.736 -23.633 0.164 1.00 66.75 101 ALA A N 1
ATOM 788 C CA . ALA A 1 101 ? 20.743 -24.580 -0.304 1.00 66.75 101 ALA A CA 1
ATOM 789 C C . ALA A 1 101 ? 20.382 -25.971 0.237 1.00 66.75 101 ALA A C 1
ATOM 791 O O . ALA A 1 101 ? 20.191 -26.126 1.444 1.00 66.75 101 ALA A O 1
ATOM 792 N N . THR A 1 102 ? 20.224 -26.943 -0.660 1.00 53.28 102 THR A N 1
ATOM 793 C CA . THR A 1 102 ? 20.120 -28.361 -0.288 1.00 53.28 102 THR A CA 1
ATOM 794 C C . THR A 1 102 ? 21.508 -28.916 -0.010 1.00 53.28 102 THR A C 1
ATOM 796 O O . THR A 1 102 ? 22.446 -28.509 -0.737 1.00 53.28 102 THR A O 1
#